Protein AF-A0A970CY95-F1 (afdb_monomer_lite)

Structure (mmCIF, N/CA/C/O backbone):
data_AF-A0A970CY95-F1
#
_entry.id   AF-A0A970CY95-F1
#
loop_
_atom_site.group_PDB
_atom_site.id
_atom_site.type_symbol
_atom_site.label_atom_id
_atom_site.label_alt_id
_atom_site.label_comp_id
_atom_site.label_asym_id
_atom_site.label_entity_id
_atom_site.label_seq_id
_atom_site.pdbx_PDB_ins_code
_atom_site.Cartn_x
_atom_site.Cartn_y
_atom_site.Cartn_z
_atom_site.occupancy
_atom_site.B_iso_or_equiv
_atom_site.auth_seq_id
_atom_site.auth_comp_id
_atom_site.auth_asym_id
_atom_site.auth_atom_id
_atom_site.pdbx_PDB_model_num
ATOM 1 N N . MET A 1 1 ? 14.582 -1.463 -21.306 1.00 61.19 1 MET A N 1
ATOM 2 C CA . MET A 1 1 ? 13.121 -1.605 -21.118 1.00 61.19 1 MET A CA 1
ATOM 3 C C . MET A 1 1 ? 12.525 -0.218 -20.993 1.00 61.19 1 MET A C 1
ATOM 5 O O . MET A 1 1 ? 13.095 0.585 -20.267 1.00 61.19 1 MET A O 1
ATOM 9 N N . VAL A 1 2 ? 11.453 0.083 -21.724 1.00 67.69 2 VAL A N 1
ATOM 10 C CA . VAL A 1 2 ? 10.722 1.348 -21.562 1.00 67.69 2 VAL A CA 1
ATOM 11 C C . VAL A 1 2 ? 9.662 1.119 -20.491 1.00 67.69 2 VAL A C 1
ATOM 13 O O . VAL A 1 2 ? 8.875 0.182 -20.609 1.00 67.69 2 VAL A O 1
ATOM 16 N N . ILE A 1 3 ? 9.691 1.922 -19.430 1.00 70.56 3 ILE A N 1
ATOM 17 C CA . ILE A 1 3 ? 8.704 1.881 -18.350 1.00 70.56 3 ILE A CA 1
ATOM 18 C C . ILE A 1 3 ? 7.823 3.109 -18.522 1.00 70.56 3 ILE A C 1
ATOM 20 O O . ILE A 1 3 ? 8.311 4.235 -18.459 1.00 70.56 3 ILE A O 1
ATOM 24 N N . TYR A 1 4 ? 6.538 2.883 -18.751 1.00 80.00 4 TYR A N 1
ATOM 25 C CA . TYR A 1 4 ? 5.559 3.954 -18.869 1.00 80.00 4 TYR A CA 1
ATOM 26 C C . TYR A 1 4 ? 5.111 4.405 -17.480 1.00 80.00 4 TYR A C 1
ATOM 28 O O . TYR A 1 4 ? 4.740 3.587 -16.631 1.00 80.00 4 TYR A O 1
ATOM 36 N N . ALA A 1 5 ? 5.142 5.717 -17.264 1.00 80.06 5 ALA A N 1
ATOM 37 C CA . ALA A 1 5 ? 4.775 6.342 -16.001 1.00 80.06 5 ALA A CA 1
ATOM 38 C C . ALA A 1 5 ? 3.315 6.055 -15.619 1.00 80.06 5 ALA A C 1
ATOM 40 O O . ALA A 1 5 ? 3.039 5.773 -14.452 1.00 80.06 5 ALA A O 1
ATOM 41 N N . GLU A 1 6 ? 2.393 6.074 -16.590 1.00 82.56 6 GLU A N 1
ATOM 42 C CA . GLU A 1 6 ? 0.974 5.828 -16.333 1.00 82.56 6 GLU A CA 1
ATOM 43 C C . GLU A 1 6 ? 0.694 4.430 -15.763 1.00 82.56 6 GLU A C 1
ATOM 45 O O . GLU A 1 6 ? -0.043 4.308 -14.783 1.00 82.56 6 GLU A O 1
ATOM 50 N N . TYR A 1 7 ? 1.316 3.379 -16.313 1.00 79.44 7 TYR A N 1
ATOM 51 C CA . TYR A 1 7 ? 1.097 2.006 -15.847 1.00 79.44 7 TYR A CA 1
ATOM 52 C C . TYR A 1 7 ? 1.733 1.775 -14.479 1.00 79.44 7 TYR A C 1
ATOM 54 O O . TYR A 1 7 ? 1.094 1.195 -13.605 1.00 79.44 7 TYR A O 1
ATOM 62 N N . LEU A 1 8 ? 2.946 2.297 -14.256 1.00 81.94 8 LEU A N 1
ATOM 63 C CA . LEU A 1 8 ? 3.614 2.187 -12.959 1.00 81.94 8 LEU A CA 1
ATOM 64 C C . LEU A 1 8 ? 2.779 2.834 -11.845 1.00 81.94 8 LEU A C 1
ATOM 66 O O . LEU A 1 8 ? 2.623 2.251 -10.768 1.00 81.94 8 LEU A O 1
ATOM 70 N N . PHE A 1 9 ? 2.228 4.021 -12.109 1.00 85.19 9 PHE A N 1
ATOM 71 C CA . PHE A 1 9 ? 1.353 4.719 -11.174 1.00 85.19 9 PHE A CA 1
ATOM 72 C C . PHE A 1 9 ? 0.079 3.919 -10.891 1.00 85.19 9 PHE A C 1
ATOM 74 O O . PHE A 1 9 ? -0.286 3.742 -9.727 1.00 85.19 9 PHE A O 1
ATOM 81 N N . LEU A 1 10 ? -0.580 3.411 -11.937 1.00 83.81 10 LEU A N 1
ATOM 82 C CA . LEU A 1 10 ? -1.837 2.680 -11.806 1.00 83.81 10 LEU A CA 1
ATOM 83 C C . LEU A 1 10 ? -1.657 1.375 -11.018 1.00 83.81 10 LEU A C 1
ATOM 85 O O . LEU A 1 10 ? -2.421 1.115 -10.093 1.00 83.81 10 LEU A O 1
ATOM 89 N N . GLU A 1 11 ? -0.633 0.578 -11.330 1.00 81.69 11 GLU A N 1
ATOM 90 C CA . GLU A 1 11 ? -0.367 -0.696 -10.650 1.00 81.69 11 GLU A CA 1
ATOM 91 C C . GLU A 1 11 ? -0.064 -0.502 -9.163 1.00 81.69 11 GLU A C 1
ATOM 93 O O . GLU A 1 11 ? -0.642 -1.183 -8.315 1.00 81.69 11 GLU A O 1
ATOM 98 N N . ASN A 1 12 ? 0.804 0.458 -8.827 1.00 87.94 12 ASN A N 1
ATOM 99 C CA . ASN A 1 12 ? 1.149 0.742 -7.433 1.00 87.94 12 ASN A CA 1
ATOM 100 C C . ASN A 1 12 ? -0.003 1.419 -6.681 1.00 87.94 12 ASN A C 1
ATOM 102 O O . ASN A 1 12 ? -0.175 1.187 -5.483 1.00 87.94 12 ASN A O 1
ATOM 106 N N . GLY A 1 13 ? -0.827 2.203 -7.380 1.00 86.25 13 GLY A N 1
ATOM 107 C CA . GLY A 1 13 ? -2.064 2.752 -6.843 1.00 86.25 13 GLY A CA 1
ATOM 108 C C . GLY A 1 13 ? -3.066 1.656 -6.485 1.00 86.25 13 GLY A C 1
ATOM 109 O O . GLY A 1 13 ? -3.534 1.597 -5.349 1.00 86.25 13 GLY A O 1
ATOM 110 N N . VAL A 1 14 ? -3.346 0.736 -7.413 1.00 86.12 14 VAL A N 1
ATOM 111 C CA . VAL A 1 14 ? -4.261 -0.397 -7.194 1.00 86.12 14 VAL A CA 1
ATOM 112 C C . VAL A 1 14 ? -3.733 -1.320 -6.095 1.00 86.12 14 VAL A C 1
ATOM 114 O O . VAL A 1 14 ? -4.468 -1.622 -5.155 1.00 86.12 14 VAL A O 1
ATOM 117 N N . ALA A 1 15 ? -2.452 -1.698 -6.140 1.00 86.69 15 ALA A N 1
ATOM 118 C CA . ALA A 1 15 ? -1.827 -2.505 -5.095 1.00 86.69 15 ALA A CA 1
ATOM 119 C C . ALA A 1 15 ? -1.933 -1.829 -3.720 1.00 86.69 15 ALA A C 1
ATOM 121 O O . ALA A 1 15 ? -2.362 -2.456 -2.750 1.00 86.69 15 ALA A O 1
ATOM 122 N N . GLY A 1 16 ? -1.607 -0.534 -3.642 1.00 89.44 16 GLY A N 1
ATOM 123 C CA . GLY A 1 16 ? -1.721 0.259 -2.421 1.00 89.44 16 GLY A CA 1
ATOM 124 C C . GLY A 1 16 ? -3.152 0.311 -1.886 1.00 89.44 16 GLY A C 1
ATOM 125 O O . GLY A 1 16 ? -3.372 0.097 -0.694 1.00 89.44 16 GLY A O 1
ATOM 126 N N . LEU A 1 17 ? -4.141 0.517 -2.760 1.00 88.94 17 LEU A N 1
ATOM 127 C CA . LEU A 1 17 ? -5.561 0.508 -2.398 1.00 88.94 17 LEU A CA 1
ATOM 128 C C . LEU A 1 17 ? -5.978 -0.835 -1.789 1.00 88.94 17 LEU A C 1
ATOM 130 O O . LEU A 1 17 ? -6.631 -0.867 -0.745 1.00 88.94 17 LEU A O 1
ATOM 134 N N . MET A 1 18 ? -5.572 -1.943 -2.408 1.00 86.50 18 MET A N 1
ATOM 135 C CA . MET A 1 18 ? -5.897 -3.290 -1.938 1.00 86.50 18 MET A CA 1
ATOM 136 C C . MET A 1 18 ? -5.255 -3.586 -0.585 1.00 86.50 18 MET A C 1
ATOM 138 O O . MET A 1 18 ? -5.938 -4.052 0.327 1.00 86.50 18 MET A O 1
ATOM 142 N N . ILE A 1 19 ? -3.975 -3.245 -0.417 1.00 89.88 19 ILE A N 1
ATOM 143 C CA . ILE A 1 19 ? -3.267 -3.404 0.856 1.00 89.88 19 ILE A CA 1
ATOM 144 C C . ILE A 1 19 ? -3.974 -2.606 1.958 1.00 89.88 19 ILE A C 1
ATOM 146 O O . ILE A 1 19 ? -4.198 -3.130 3.051 1.00 89.88 19 ILE A O 1
ATOM 150 N N . LEU A 1 20 ? -4.377 -1.362 1.687 1.00 89.75 20 LEU A N 1
ATOM 151 C CA . LEU A 1 20 ? -5.058 -0.516 2.668 1.00 89.75 20 LEU A CA 1
ATOM 152 C C . LEU A 1 20 ? -6.455 -1.026 3.026 1.00 89.75 20 LEU A C 1
ATOM 154 O O . LEU A 1 20 ? -6.826 -1.012 4.201 1.00 89.75 20 LEU A O 1
ATOM 158 N N . LEU A 1 21 ? -7.220 -1.514 2.048 1.00 87.88 21 LEU A N 1
ATOM 159 C CA . LEU A 1 21 ? -8.526 -2.123 2.296 1.00 87.88 21 LEU A CA 1
ATOM 160 C C . LEU A 1 21 ? -8.424 -3.384 3.157 1.00 87.88 21 LEU A C 1
ATOM 162 O O . LEU A 1 21 ? -9.196 -3.558 4.102 1.00 87.88 21 LEU A O 1
ATOM 166 N N . LEU A 1 22 ? -7.452 -4.243 2.866 1.00 85.81 22 LEU A N 1
ATOM 167 C CA . LEU A 1 22 ? -7.201 -5.452 3.641 1.00 85.81 22 LEU A CA 1
ATOM 168 C C . LEU A 1 22 ? -6.705 -5.122 5.048 1.00 85.81 22 LEU A C 1
ATOM 170 O O . LEU A 1 22 ? -7.202 -5.680 6.023 1.00 85.81 22 LEU A O 1
ATOM 174 N N . THR A 1 23 ? -5.809 -4.142 5.171 1.00 87.75 23 THR A N 1
ATOM 175 C CA . THR A 1 23 ? -5.340 -3.641 6.470 1.00 87.75 23 THR A CA 1
ATOM 176 C C . THR A 1 23 ? -6.507 -3.103 7.298 1.00 87.75 23 THR A C 1
ATOM 178 O O . THR A 1 23 ? -6.637 -3.437 8.475 1.00 87.75 23 THR A O 1
ATOM 181 N N . ARG A 1 24 ? -7.417 -2.337 6.678 1.00 87.50 24 ARG A N 1
ATOM 182 C CA . ARG A 1 24 ? -8.649 -1.856 7.318 1.00 87.50 24 ARG A CA 1
ATOM 183 C C . ARG A 1 24 ? -9.502 -3.014 7.834 1.00 87.50 24 ARG A C 1
ATOM 185 O O . ARG A 1 24 ? -9.984 -2.937 8.961 1.00 87.50 24 ARG A O 1
ATOM 192 N N . ARG A 1 25 ? -9.695 -4.062 7.026 1.00 84.25 25 ARG A N 1
ATOM 193 C CA . ARG A 1 25 ? -10.518 -5.232 7.373 1.00 84.25 25 ARG A CA 1
ATOM 194 C C . ARG A 1 25 ? -9.903 -6.041 8.515 1.00 84.25 25 ARG A C 1
ATOM 196 O O . ARG A 1 25 ? -10.577 -6.265 9.511 1.00 84.25 25 ARG A O 1
ATOM 203 N N . ILE A 1 26 ? -8.625 -6.405 8.409 1.00 84.50 26 ILE A N 1
ATOM 204 C CA . ILE A 1 26 ? -7.909 -7.215 9.410 1.00 84.50 26 ILE A CA 1
ATOM 205 C C . ILE A 1 26 ? -7.803 -6.477 10.747 1.00 84.50 26 ILE A C 1
ATOM 207 O O . ILE A 1 26 ? -7.930 -7.077 11.813 1.00 84.50 26 ILE A O 1
ATOM 211 N N . CYS A 1 27 ? -7.560 -5.167 10.714 1.00 83.19 27 CYS A N 1
ATOM 212 C CA . CYS A 1 27 ? -7.472 -4.390 11.939 1.00 83.19 27 CYS A CA 1
ATOM 213 C C . CYS A 1 27 ? -8.830 -3.923 12.491 1.00 83.19 27 CYS A C 1
ATOM 215 O O . CYS A 1 27 ? -8.886 -3.506 13.647 1.00 83.19 27 CYS A O 1
ATOM 217 N N . GLY A 1 28 ? -9.903 -3.966 11.695 1.00 78.75 28 GLY A N 1
ATOM 218 C CA . GLY A 1 28 ? -11.244 -3.530 12.097 1.00 78.75 28 GLY A CA 1
ATOM 219 C C . GLY A 1 28 ? -11.377 -2.023 12.348 1.00 78.75 28 GLY A C 1
ATOM 220 O O . GLY A 1 28 ? -12.300 -1.593 13.037 1.00 78.75 28 GLY A O 1
ATOM 221 N N . PHE A 1 29 ? -10.459 -1.199 11.834 1.00 79.75 29 PHE A N 1
ATOM 222 C CA . PHE A 1 29 ? -10.452 0.237 12.120 1.00 79.75 29 PHE A CA 1
ATOM 223 C C . PHE A 1 29 ? -11.404 1.024 11.204 1.00 79.75 29 PHE A C 1
ATOM 225 O O . PHE A 1 29 ? -11.447 0.776 9.993 1.00 79.75 29 PHE A O 1
ATOM 232 N N . PRO A 1 30 ? -12.139 2.023 11.732 1.00 75.69 30 PRO A N 1
ATOM 233 C CA . PRO A 1 30 ? -12.974 2.881 10.906 1.00 75.69 30 PRO A CA 1
ATOM 234 C C . PRO A 1 30 ? -12.086 3.788 10.043 1.00 75.69 30 PRO A C 1
ATOM 236 O O . PRO A 1 30 ? -11.319 4.609 10.546 1.00 75.69 30 PRO A O 1
ATOM 239 N N . SER A 1 31 ? -12.199 3.650 8.724 1.00 78.50 31 SER A N 1
ATOM 240 C CA . SER A 1 31 ? -11.582 4.551 7.748 1.00 78.50 31 SER A CA 1
ATOM 241 C C . SER A 1 31 ? -12.619 4.952 6.704 1.00 78.50 31 SER A C 1
ATOM 243 O O . SER A 1 31 ? -13.516 4.175 6.373 1.00 78.50 31 SER A O 1
ATOM 245 N N . SER A 1 32 ? -12.533 6.182 6.211 1.00 84.12 32 SER A N 1
ATOM 246 C CA . SER A 1 32 ? -13.423 6.681 5.168 1.00 84.12 32 SER A CA 1
ATOM 247 C C . SER A 1 32 ? -12.866 6.327 3.786 1.00 84.12 32 SER A C 1
ATOM 249 O O . SER A 1 32 ? -11.658 6.359 3.559 1.00 84.12 3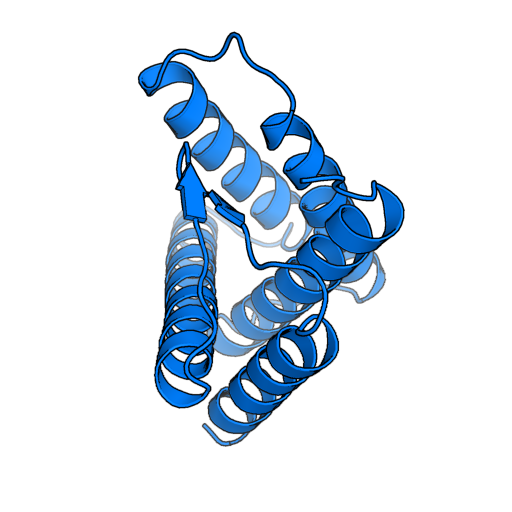2 SER A O 1
ATOM 251 N N . TRP A 1 33 ? -13.753 6.017 2.840 1.00 83.94 33 TRP A N 1
ATOM 252 C CA . TRP A 1 33 ? -13.393 5.778 1.436 1.00 83.94 33 TRP A CA 1
ATOM 253 C C . TRP A 1 33 ? -12.457 6.837 0.821 1.00 83.94 33 TRP A C 1
ATOM 255 O O . TRP A 1 33 ? -11.448 6.435 0.245 1.00 83.94 33 TRP A O 1
ATOM 265 N N . PRO A 1 34 ? -12.675 8.160 0.982 1.00 86.06 34 PRO A N 1
ATOM 266 C CA . PRO A 1 34 ? -11.753 9.158 0.432 1.00 86.06 34 PRO A CA 1
ATOM 267 C C . PRO A 1 34 ? -10.332 9.062 1.003 1.00 86.06 34 PRO A C 1
ATOM 269 O O . PRO A 1 34 ? -9.371 9.309 0.283 1.00 86.06 34 PRO A O 1
ATOM 272 N N . ARG A 1 35 ? -10.163 8.654 2.268 1.00 87.38 35 ARG A N 1
ATOM 273 C CA . ARG A 1 35 ? -8.828 8.470 2.859 1.00 87.38 35 ARG A CA 1
ATOM 274 C C . ARG A 1 35 ? -8.096 7.279 2.255 1.00 87.38 35 ARG A C 1
ATOM 276 O O . ARG A 1 35 ? -6.900 7.371 2.010 1.00 87.38 35 ARG A O 1
ATOM 283 N N . LEU A 1 36 ? -8.812 6.192 1.976 1.00 87.31 36 LEU A N 1
ATOM 284 C CA . LEU A 1 36 ? -8.258 5.026 1.283 1.00 87.31 36 LEU A CA 1
ATOM 285 C C . LEU A 1 36 ? -7.804 5.382 -0.136 1.00 87.31 36 LEU A C 1
ATOM 287 O O . LEU A 1 36 ? -6.709 4.998 -0.537 1.00 87.31 36 LEU A O 1
ATOM 291 N N . VAL A 1 37 ? -8.609 6.165 -0.861 1.00 89.62 37 VAL A N 1
ATOM 292 C CA . VAL A 1 37 ? -8.249 6.649 -2.201 1.00 89.62 37 VAL A CA 1
ATOM 293 C C . VAL A 1 37 ? -7.015 7.550 -2.135 1.00 89.62 37 VAL A C 1
ATOM 295 O O . VAL A 1 37 ? -6.064 7.323 -2.876 1.00 89.62 37 VAL A O 1
ATOM 298 N N . LEU A 1 38 ? -6.956 8.503 -1.201 1.00 90.31 38 LEU A N 1
ATOM 299 C CA . LEU A 1 38 ? -5.764 9.339 -1.010 1.00 90.31 38 LEU A CA 1
ATOM 300 C C . LEU A 1 38 ? -4.516 8.505 -0.688 1.00 90.31 38 LEU A C 1
ATOM 302 O O . LEU A 1 38 ? -3.465 8.724 -1.285 1.00 90.31 38 LEU A O 1
ATOM 306 N N . GLY A 1 39 ? -4.636 7.516 0.201 1.00 88.94 39 GLY A N 1
ATOM 307 C CA . GLY A 1 39 ? -3.548 6.587 0.507 1.00 88.94 39 GLY A CA 1
ATOM 308 C C . GLY A 1 39 ? -3.072 5.816 -0.727 1.00 88.94 39 GLY A C 1
ATOM 309 O O . GLY A 1 39 ? -1.872 5.710 -0.954 1.00 88.94 39 GLY A O 1
ATOM 310 N N . SER A 1 40 ? -3.998 5.350 -1.569 1.00 89.19 40 SER A N 1
ATOM 311 C CA . SER A 1 40 ? -3.658 4.657 -2.817 1.00 89.19 40 SER A CA 1
ATOM 312 C C . SER A 1 40 ? -2.923 5.550 -3.817 1.00 89.19 40 SER A C 1
ATOM 314 O O . SER A 1 40 ? -1.922 5.134 -4.395 1.00 89.19 40 SER A O 1
ATOM 316 N N . VAL A 1 41 ? -3.346 6.809 -3.960 1.00 90.44 41 VAL A N 1
ATOM 317 C CA . VAL A 1 41 ? -2.669 7.788 -4.819 1.00 90.44 41 VAL A CA 1
ATOM 318 C C . VAL A 1 41 ? -1.250 8.041 -4.315 1.00 90.44 41 VAL A C 1
ATOM 320 O O . VAL A 1 41 ? -0.319 8.066 -5.115 1.00 90.44 41 VAL A O 1
ATOM 323 N N . LEU A 1 42 ? -1.055 8.150 -2.997 1.00 91.00 42 LEU A N 1
ATOM 324 C CA . LEU A 1 42 ? 0.280 8.274 -2.409 1.00 91.00 42 LEU A CA 1
ATOM 325 C C . LEU A 1 42 ? 1.153 7.046 -2.692 1.00 91.00 42 LEU A C 1
ATOM 327 O O . LEU A 1 42 ? 2.328 7.213 -3.006 1.00 91.00 42 LEU A O 1
ATOM 331 N N . CYS A 1 43 ? 0.603 5.828 -2.627 1.00 88.31 43 CYS A N 1
ATOM 332 C CA . CYS A 1 43 ? 1.323 4.604 -3.004 1.00 88.31 43 CYS A CA 1
ATOM 333 C C . CYS A 1 43 ? 1.746 4.614 -4.479 1.00 88.31 43 CYS A C 1
ATOM 335 O O . CYS A 1 43 ? 2.891 4.283 -4.782 1.00 88.31 43 CYS A O 1
ATOM 337 N N . GLY A 1 44 ? 0.862 5.054 -5.379 1.00 86.56 44 GLY A N 1
ATOM 338 C CA . GLY A 1 44 ? 1.187 5.243 -6.793 1.00 86.56 44 GLY A CA 1
ATOM 339 C C . GLY A 1 44 ? 2.291 6.282 -7.006 1.00 86.56 44 GLY A C 1
ATOM 340 O O . GLY A 1 44 ? 3.243 6.031 -7.739 1.00 86.56 44 GLY A O 1
ATOM 341 N N . LEU A 1 45 ? 2.214 7.428 -6.319 1.00 88.19 45 LEU A N 1
ATOM 342 C CA . LEU A 1 45 ? 3.231 8.483 -6.400 1.00 88.19 45 LEU A CA 1
ATOM 343 C C . LEU A 1 45 ? 4.588 8.028 -5.847 1.00 88.19 45 LEU A C 1
ATOM 345 O O . LEU A 1 45 ? 5.630 8.364 -6.405 1.00 88.19 45 LEU A O 1
ATOM 349 N N . TYR A 1 46 ? 4.586 7.234 -4.776 1.00 86.19 46 TYR A N 1
ATOM 350 C CA . TYR A 1 46 ? 5.806 6.691 -4.183 1.00 86.19 46 TYR A CA 1
ATOM 351 C C . TYR A 1 46 ? 6.581 5.792 -5.149 1.00 86.19 46 TYR A C 1
ATOM 353 O O . TYR A 1 46 ? 7.808 5.760 -5.094 1.00 86.19 46 TYR A O 1
ATOM 361 N N . ALA A 1 47 ? 5.904 5.115 -6.079 1.00 84.44 47 ALA A N 1
ATOM 362 C CA . ALA A 1 47 ? 6.561 4.270 -7.073 1.00 84.44 47 ALA A CA 1
ATOM 363 C C . ALA A 1 47 ? 7.551 5.043 -7.962 1.00 84.44 47 ALA A C 1
ATOM 365 O O . ALA A 1 47 ? 8.548 4.474 -8.403 1.00 84.44 47 ALA A O 1
ATOM 366 N N . PHE A 1 48 ? 7.351 6.349 -8.167 1.00 83.62 48 PHE A N 1
ATOM 367 C CA . PHE A 1 48 ? 8.278 7.178 -8.943 1.00 83.62 48 PHE A CA 1
ATOM 368 C C . PHE A 1 48 ? 9.640 7.377 -8.270 1.00 83.62 48 PHE A C 1
ATOM 370 O O . PHE A 1 48 ? 10.613 7.681 -8.958 1.00 83.62 48 PHE A O 1
ATOM 377 N N . ILE A 1 49 ? 9.760 7.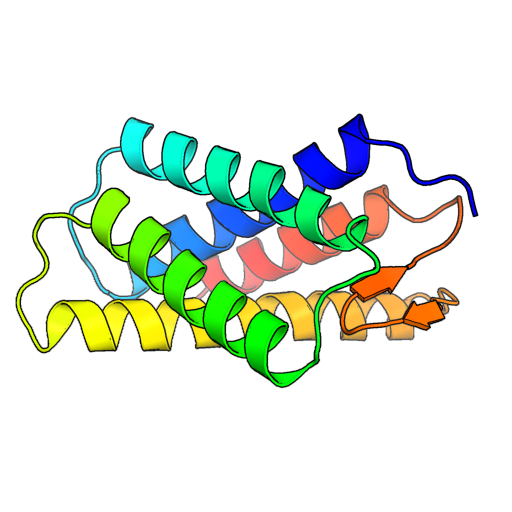129 -6.959 1.00 80.56 49 ILE A N 1
ATOM 378 C CA . ILE A 1 49 ? 11.058 7.127 -6.264 1.00 80.56 49 ILE A CA 1
ATOM 379 C C . ILE A 1 49 ? 11.991 6.043 -6.824 1.00 80.56 49 ILE A C 1
ATOM 381 O O . ILE A 1 49 ? 13.206 6.175 -6.706 1.00 80.56 49 ILE A O 1
ATOM 385 N N . LEU A 1 50 ? 11.465 5.011 -7.499 1.00 72.06 50 LEU A N 1
ATOM 386 C CA . LEU A 1 50 ? 12.282 3.997 -8.175 1.00 72.06 50 LEU A CA 1
ATOM 387 C C . LEU A 1 50 ? 13.180 4.576 -9.276 1.00 72.06 50 LEU A C 1
ATOM 389 O O . LEU A 1 50 ? 14.259 4.036 -9.509 1.00 72.06 50 LEU A O 1
ATOM 393 N N . PHE A 1 51 ? 12.772 5.677 -9.914 1.00 74.19 51 PHE A N 1
ATOM 394 C CA . PHE A 1 51 ? 13.589 6.370 -10.914 1.00 74.19 51 PHE A CA 1
ATOM 395 C C . PHE A 1 51 ? 14.687 7.233 -10.291 1.00 74.19 51 PHE A C 1
ATOM 397 O O . PHE A 1 51 ? 15.525 7.776 -11.009 1.00 74.19 51 PHE A O 1
ATOM 404 N N . TRP A 1 52 ? 14.703 7.378 -8.961 1.00 73.50 52 TRP A N 1
ATOM 405 C CA . TRP A 1 52 ? 15.700 8.198 -8.302 1.00 73.50 52 TRP A CA 1
ATOM 406 C C . TRP A 1 52 ? 16.984 7.410 -8.023 1.00 73.50 52 TRP A C 1
ATOM 408 O O . TRP A 1 52 ? 17.068 6.604 -7.093 1.00 73.50 52 TRP A O 1
ATOM 418 N N . GLU A 1 53 ? 18.009 7.626 -8.851 1.00 59.78 53 GLU A N 1
ATOM 419 C CA . GLU A 1 53 ? 19.193 6.763 -8.871 1.00 59.78 53 GLU A CA 1
ATOM 420 C C . GLU A 1 53 ? 20.200 6.993 -7.724 1.00 59.78 53 GLU A C 1
ATOM 422 O O . GLU A 1 53 ? 21.071 6.144 -7.526 1.00 59.78 53 GLU A O 1
ATOM 427 N N . GLY A 1 54 ? 20.056 8.063 -6.930 1.00 66.25 54 GLY A N 1
ATOM 428 C CA . GLY A 1 54 ? 21.038 8.506 -5.924 1.00 66.25 54 GLY A CA 1
ATOM 429 C C . GLY A 1 54 ? 20.822 8.056 -4.470 1.00 66.25 54 GLY A C 1
ATOM 430 O O . GLY A 1 54 ? 21.577 8.480 -3.594 1.00 66.25 54 GLY A O 1
ATOM 431 N N . LEU A 1 55 ? 19.809 7.236 -4.159 1.00 70.44 55 LEU A N 1
ATOM 432 C CA . LEU A 1 55 ? 19.566 6.809 -2.772 1.00 70.44 55 LEU A CA 1
ATOM 433 C C . LEU A 1 55 ? 20.512 5.681 -2.339 1.00 70.44 55 LEU A C 1
ATOM 435 O O . LEU A 1 55 ? 20.488 4.579 -2.889 1.00 70.44 55 LEU A O 1
ATOM 439 N N . THR A 1 56 ? 21.283 5.926 -1.278 1.00 80.44 56 THR A N 1
ATOM 440 C CA . THR A 1 56 ? 22.006 4.866 -0.563 1.00 80.44 56 THR A CA 1
ATOM 441 C C . THR A 1 56 ? 21.019 3.881 0.069 1.00 80.44 56 THR A C 1
ATOM 443 O O . THR A 1 56 ? 19.889 4.238 0.414 1.00 80.44 56 THR A O 1
ATOM 446 N N . TRP A 1 57 ? 21.429 2.620 0.241 1.00 74.06 57 TRP A N 1
ATOM 447 C CA . TRP A 1 57 ? 20.516 1.556 0.685 1.00 74.06 57 TRP A CA 1
ATOM 448 C C . TRP A 1 57 ? 19.857 1.831 2.051 1.00 74.06 57 TRP A C 1
ATOM 450 O O . TRP A 1 57 ? 18.671 1.556 2.216 1.00 74.06 57 TRP A O 1
ATOM 460 N N . TRP A 1 58 ? 20.589 2.445 2.990 1.00 77.62 58 TRP A N 1
ATOM 461 C CA . TRP A 1 58 ? 20.079 2.861 4.301 1.00 77.62 58 TRP A CA 1
ATOM 462 C C . TRP A 1 58 ? 19.037 3.983 4.199 1.00 77.62 58 TRP A C 1
ATOM 464 O O . TRP A 1 58 ? 18.052 3.998 4.933 1.00 77.62 58 TRP A O 1
ATOM 474 N N . LEU A 1 59 ? 19.229 4.926 3.273 1.00 80.81 59 LEU A N 1
ATOM 475 C CA . LEU A 1 59 ? 18.266 6.002 3.052 1.00 80.81 59 LEU A CA 1
ATOM 476 C C . LEU A 1 59 ? 16.992 5.447 2.410 1.00 80.81 59 LEU A C 1
ATOM 478 O O . LEU A 1 59 ? 15.892 5.803 2.818 1.00 80.81 59 LEU A O 1
ATOM 482 N N . ALA A 1 60 ? 17.128 4.518 1.462 1.00 77.31 60 ALA A N 1
ATOM 483 C CA . ALA A 1 60 ? 15.996 3.855 0.824 1.00 77.31 60 ALA A CA 1
ATOM 484 C C . ALA A 1 60 ? 15.126 3.073 1.821 1.00 77.31 60 ALA A C 1
ATOM 486 O O . ALA A 1 60 ? 13.898 3.121 1.728 1.00 77.31 60 ALA A O 1
ATOM 487 N N . THR A 1 61 ? 15.723 2.377 2.793 1.00 79.12 61 THR A N 1
ATOM 488 C CA . THR A 1 61 ? 14.961 1.672 3.837 1.00 79.12 61 THR A CA 1
ATOM 489 C C . THR A 1 61 ? 14.277 2.634 4.805 1.00 79.12 61 THR A C 1
ATOM 491 O O . THR A 1 61 ? 13.106 2.426 5.127 1.00 79.12 61 THR A O 1
ATOM 494 N N . LEU A 1 62 ? 14.942 3.723 5.204 1.00 83.88 62 LEU A N 1
ATOM 495 C CA . LEU A 1 62 ? 14.325 4.771 6.022 1.00 83.88 62 LEU A CA 1
ATOM 496 C C . LEU A 1 62 ? 13.152 5.448 5.304 1.00 83.88 62 LEU A C 1
ATOM 498 O O . LEU A 1 62 ? 12.085 5.603 5.894 1.00 83.88 62 LEU A O 1
ATOM 502 N N . PHE A 1 63 ? 13.299 5.775 4.018 1.00 82.50 63 PHE A N 1
ATOM 503 C CA . PHE A 1 63 ? 12.215 6.343 3.214 1.00 82.50 63 PHE A CA 1
ATOM 504 C C . PHE A 1 63 ? 11.016 5.397 3.112 1.00 82.50 63 PHE A C 1
ATOM 506 O O . PHE A 1 63 ? 9.882 5.854 3.233 1.00 82.50 63 PHE A O 1
ATOM 513 N N . LYS A 1 64 ? 11.240 4.087 2.939 1.00 83.25 64 LYS A N 1
ATOM 514 C CA . LYS A 1 64 ? 10.161 3.080 2.946 1.00 83.25 64 LYS A CA 1
ATOM 515 C C . LYS A 1 64 ? 9.410 3.064 4.276 1.00 83.25 64 LYS A C 1
ATOM 517 O O . LYS A 1 64 ? 8.180 3.035 4.283 1.00 83.25 64 LYS A O 1
ATOM 522 N N . LEU A 1 65 ? 10.139 3.100 5.392 1.00 85.06 65 LEU A N 1
ATOM 523 C CA . LEU A 1 65 ? 9.548 3.108 6.732 1.00 85.06 65 LEU A CA 1
ATOM 524 C C . LEU A 1 65 ? 8.726 4.375 6.977 1.00 85.06 65 LEU A C 1
ATOM 526 O O . LEU A 1 65 ? 7.552 4.271 7.331 1.00 85.06 65 LEU A O 1
ATOM 530 N N . ILE A 1 66 ? 9.302 5.553 6.722 1.00 87.38 66 ILE A N 1
ATOM 531 C CA . ILE A 1 66 ? 8.624 6.846 6.898 1.00 87.38 66 ILE A CA 1
ATOM 532 C C . ILE A 1 66 ? 7.384 6.926 6.006 1.00 87.38 66 ILE A C 1
ATOM 534 O O . ILE A 1 66 ? 6.321 7.338 6.467 1.00 87.38 66 ILE A O 1
ATOM 538 N N . PHE A 1 67 ? 7.496 6.485 4.752 1.00 87.94 67 PHE A N 1
ATOM 539 C CA . PHE A 1 67 ? 6.378 6.478 3.818 1.00 87.94 67 PHE A CA 1
ATOM 540 C C . PHE A 1 67 ? 5.230 5.585 4.303 1.00 87.94 67 PHE A C 1
ATOM 542 O O . PHE A 1 67 ? 4.086 6.035 4.358 1.00 87.94 67 PHE A O 1
ATOM 549 N N . SER A 1 68 ? 5.524 4.350 4.724 1.00 87.56 68 SER A N 1
ATOM 550 C CA . SER A 1 68 ? 4.494 3.443 5.248 1.00 87.56 68 SER A CA 1
ATOM 551 C C . SER A 1 68 ? 3.794 4.019 6.486 1.00 87.56 68 SER A C 1
ATOM 553 O O . SER A 1 68 ? 2.566 3.979 6.579 1.00 87.56 68 SER A O 1
ATOM 555 N N . ALA A 1 69 ? 4.556 4.633 7.400 1.00 86.19 69 ALA A N 1
ATOM 556 C CA . ALA A 1 69 ? 4.031 5.288 8.591 1.00 86.19 69 ALA A CA 1
ATOM 557 C C . ALA A 1 69 ? 3.122 6.469 8.233 1.00 86.19 69 ALA A C 1
ATOM 559 O O . ALA A 1 69 ? 2.026 6.581 8.785 1.00 86.19 69 ALA A O 1
ATOM 560 N N . ALA A 1 70 ? 3.536 7.304 7.277 1.00 88.81 70 ALA A N 1
ATOM 561 C CA . ALA A 1 70 ? 2.753 8.441 6.808 1.00 88.81 70 ALA A CA 1
ATOM 562 C C . ALA A 1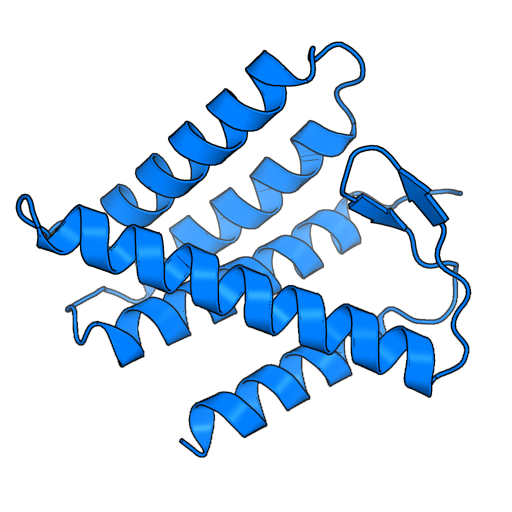 70 ? 1.419 8.002 6.185 1.00 88.81 70 ALA A C 1
ATOM 564 O O . ALA A 1 70 ? 0.372 8.548 6.533 1.00 88.81 70 ALA A O 1
ATOM 565 N N . VAL A 1 71 ? 1.434 6.980 5.320 1.00 89.75 71 VAL A N 1
ATOM 566 C CA . VAL A 1 71 ? 0.215 6.452 4.689 1.00 89.75 71 VAL A CA 1
ATOM 567 C C . VAL A 1 71 ? -0.730 5.858 5.734 1.00 89.75 71 VAL A C 1
ATOM 569 O O . VAL A 1 71 ? -1.918 6.180 5.734 1.00 89.75 71 VAL A O 1
ATOM 572 N N . VAL A 1 72 ? -0.229 5.037 6.663 1.00 87.25 72 VAL A N 1
ATOM 573 C CA . VAL A 1 72 ? -1.061 4.434 7.718 1.00 87.25 72 VAL A CA 1
ATOM 574 C C . VAL A 1 72 ? -1.686 5.505 8.613 1.00 87.25 72 VAL A C 1
ATOM 576 O O . VAL A 1 72 ? -2.880 5.430 8.904 1.00 87.25 72 VAL A O 1
ATOM 579 N N . LEU A 1 73 ? -0.922 6.524 9.011 1.00 86.75 73 LEU A N 1
ATOM 580 C CA . LEU A 1 73 ? -1.423 7.603 9.863 1.00 86.75 73 LEU A CA 1
ATOM 581 C C . LEU A 1 73 ? -2.489 8.453 9.151 1.00 86.75 73 LEU A C 1
ATOM 583 O O . LEU A 1 73 ? -3.495 8.820 9.757 1.00 86.75 73 LEU A O 1
ATOM 587 N N . LEU A 1 74 ? -2.298 8.722 7.856 1.00 86.69 74 LEU A N 1
ATOM 588 C CA . LEU A 1 74 ? -3.246 9.473 7.032 1.00 86.69 74 LEU A CA 1
ATOM 589 C C . LEU A 1 74 ? -4.555 8.699 6.824 1.00 86.69 74 LEU A C 1
ATOM 591 O O . LEU A 1 74 ? -5.648 9.264 6.925 1.00 86.69 74 LEU A O 1
ATOM 595 N N . VAL A 1 75 ? -4.457 7.396 6.550 1.00 86.00 75 VAL A N 1
ATOM 596 C CA . VAL A 1 75 ? -5.615 6.541 6.256 1.00 86.00 75 VAL A CA 1
ATOM 597 C C . VAL A 1 75 ? -6.405 6.198 7.522 1.00 86.00 75 VAL A C 1
ATOM 599 O O . VAL A 1 75 ? -7.641 6.127 7.482 1.00 86.00 75 VAL A O 1
ATOM 602 N N . PHE A 1 76 ? -5.718 6.027 8.654 1.00 85.44 76 PHE A N 1
ATOM 603 C CA . PHE A 1 76 ? -6.288 5.599 9.930 1.00 85.44 76 PHE A CA 1
ATOM 604 C C . PHE A 1 76 ? -5.981 6.601 11.061 1.00 85.44 76 PHE A C 1
ATOM 606 O O . PHE A 1 76 ? -5.210 6.308 11.976 1.00 85.44 76 PHE A O 1
ATOM 613 N N . PRO A 1 77 ? -6.626 7.779 11.075 1.00 76.31 77 PRO A N 1
ATOM 614 C CA . PRO A 1 77 ? -6.311 8.823 12.054 1.00 76.31 77 PRO A CA 1
ATOM 615 C C . PRO A 1 77 ? -6.791 8.513 13.477 1.00 76.31 77 PRO A C 1
ATOM 617 O O . PRO A 1 77 ? -6.360 9.154 14.427 1.00 76.31 77 PRO A O 1
ATOM 620 N N . SER A 1 78 ? -7.681 7.530 13.653 1.00 70.25 78 SER A N 1
ATOM 621 C CA . SER A 1 78 ? -8.201 7.142 14.973 1.00 70.25 78 SER A CA 1
ATOM 622 C C . SER A 1 78 ? -7.259 6.216 15.761 1.00 70.25 78 SER A C 1
ATOM 624 O O . SER A 1 78 ? -7.643 5.702 16.815 1.00 70.25 78 SER A O 1
ATOM 626 N N . LEU A 1 79 ? -6.048 5.954 15.264 1.00 75.69 79 LEU A N 1
ATOM 627 C CA . LEU A 1 79 ? -5.107 5.038 15.904 1.00 75.69 79 LEU A CA 1
ATOM 628 C C . LEU A 1 79 ? -4.347 5.714 17.044 1.00 75.69 79 LEU A C 1
ATOM 630 O O . LEU A 1 79 ? -3.772 6.785 16.883 1.00 75.69 79 LEU A O 1
ATOM 634 N N . ARG A 1 80 ? -4.285 5.042 18.198 1.00 75.06 80 ARG A N 1
ATOM 635 C CA . ARG A 1 80 ? -3.454 5.450 19.339 1.00 75.06 80 ARG A CA 1
ATOM 636 C C . ARG A 1 80 ? -2.386 4.401 19.621 1.00 75.06 80 ARG A C 1
ATOM 638 O O . ARG A 1 80 ? -2.707 3.217 19.740 1.00 75.06 80 ARG A O 1
ATOM 645 N N . GLY A 1 81 ? -1.132 4.840 19.762 1.00 75.69 81 GLY A N 1
ATOM 646 C CA . GLY A 1 81 ? 0.004 4.037 20.233 1.00 75.69 81 GLY A CA 1
ATOM 647 C C . GLY A 1 81 ? 0.103 2.657 19.571 1.00 75.69 81 GLY A C 1
ATOM 648 O O . GLY A 1 81 ? 0.464 2.541 18.402 1.00 75.69 81 GLY A O 1
ATOM 649 N N . LYS A 1 82 ? -0.275 1.607 20.316 1.00 78.75 82 LYS A N 1
ATOM 650 C CA . LYS A 1 82 ? -0.249 0.198 19.875 1.00 78.75 82 LYS A CA 1
ATOM 651 C C . LYS A 1 82 ? -1.072 -0.071 18.605 1.00 78.75 82 LYS A C 1
ATOM 653 O O . LYS A 1 82 ? -0.737 -0.980 17.851 1.00 78.75 82 LYS A O 1
ATOM 658 N N . GLY A 1 83 ? -2.117 0.721 18.341 1.00 81.50 83 GLY A N 1
ATOM 659 C CA . GLY A 1 83 ? -2.923 0.617 17.121 1.00 81.50 83 GLY A CA 1
ATOM 660 C C . GLY A 1 83 ? -2.149 0.982 15.851 1.00 81.50 83 GLY A C 1
ATOM 661 O O . GLY A 1 83 ? -2.321 0.319 14.833 1.00 81.50 83 GLY A O 1
ATOM 662 N N . ILE A 1 84 ? -1.249 1.971 15.930 1.00 84.25 84 ILE A N 1
ATOM 663 C CA . ILE A 1 84 ? -0.393 2.389 14.806 1.00 84.25 84 ILE A CA 1
ATOM 664 C C . ILE A 1 84 ? 0.586 1.269 14.462 1.00 84.25 84 ILE A C 1
ATOM 666 O O . ILE A 1 84 ? 0.688 0.873 13.305 1.00 84.25 84 ILE A O 1
ATOM 670 N N . LEU A 1 85 ? 1.246 0.704 15.478 1.00 85.81 85 LEU A N 1
ATOM 671 C CA . LEU A 1 85 ? 2.174 -0.408 15.282 1.00 85.81 85 LEU A CA 1
ATOM 672 C C . LEU A 1 85 ? 1.465 -1.638 14.702 1.00 85.81 85 LEU A C 1
ATOM 674 O O . LEU A 1 85 ? 1.978 -2.261 13.778 1.00 85.81 85 LEU A O 1
ATOM 678 N N . ARG A 1 86 ? 0.261 -1.961 15.194 1.00 86.25 86 ARG A N 1
ATOM 679 C CA . ARG A 1 86 ? -0.546 -3.066 14.660 1.00 86.25 86 ARG A CA 1
ATOM 680 C C . ARG A 1 86 ? -0.925 -2.836 13.196 1.00 86.25 86 ARG A C 1
ATOM 682 O O . ARG A 1 86 ? -0.778 -3.754 12.396 1.00 86.25 86 ARG A O 1
ATOM 689 N N . ALA A 1 87 ? -1.375 -1.632 12.844 1.00 86.94 87 ALA A N 1
ATOM 690 C CA . ALA A 1 87 ? -1.722 -1.290 11.467 1.00 86.94 87 ALA A CA 1
ATOM 691 C C . ALA A 1 87 ? -0.501 -1.348 10.539 1.00 86.94 87 ALA A C 1
ATOM 693 O O . ALA A 1 87 ? -0.608 -1.887 9.443 1.00 86.94 87 ALA A O 1
ATOM 694 N N . LEU A 1 88 ? 0.666 -0.875 10.990 1.00 89.31 88 LEU A N 1
ATOM 695 C CA . LEU A 1 88 ? 1.917 -0.981 10.234 1.00 89.31 88 LEU A CA 1
ATOM 696 C C . LEU A 1 88 ? 2.337 -2.434 10.012 1.00 89.31 88 LEU A C 1
ATOM 698 O O . LEU A 1 88 ? 2.654 -2.809 8.887 1.00 89.31 88 LEU A O 1
ATOM 702 N N . LEU A 1 89 ? 2.303 -3.266 11.056 1.00 89.25 89 LEU A N 1
ATOM 703 C CA . LEU A 1 89 ? 2.640 -4.687 10.938 1.00 89.25 89 LEU A CA 1
ATOM 704 C C . LEU A 1 89 ? 1.719 -5.402 9.946 1.00 89.25 89 LEU A C 1
ATOM 706 O O . LEU A 1 89 ? 2.198 -6.127 9.080 1.00 89.25 89 LEU A O 1
ATOM 710 N N . VAL A 1 90 ? 0.408 -5.163 10.032 1.00 89.38 90 VAL A N 1
ATOM 711 C CA . VAL A 1 90 ? -0.564 -5.746 9.096 1.00 89.38 90 VAL A CA 1
ATOM 712 C C . VAL A 1 90 ? -0.351 -5.214 7.680 1.00 89.38 90 VAL A C 1
ATOM 714 O O . VAL A 1 90 ? -0.350 -6.005 6.743 1.00 89.38 90 VAL A O 1
ATOM 717 N N . PHE A 1 91 ? -0.100 -3.915 7.511 1.00 90.31 91 PHE A N 1
ATOM 718 C CA . PHE A 1 91 ? 0.206 -3.321 6.210 1.00 90.31 91 PHE A CA 1
ATOM 719 C C . PHE A 1 91 ? 1.413 -3.999 5.548 1.00 90.31 91 PHE A C 1
ATOM 721 O O . PHE A 1 91 ? 1.347 -4.377 4.377 1.00 90.31 91 PHE A O 1
ATOM 728 N N . TYR A 1 92 ? 2.496 -4.220 6.300 1.00 89.56 92 TYR A N 1
ATOM 729 C CA . TYR A 1 92 ? 3.676 -4.928 5.802 1.00 89.56 92 TYR A CA 1
ATOM 730 C C . TYR A 1 92 ? 3.407 -6.408 5.515 1.00 89.56 92 TYR A C 1
ATOM 732 O O . TYR A 1 92 ? 3.845 -6.899 4.477 1.00 89.56 92 TYR A O 1
ATOM 740 N N . LEU A 1 93 ? 2.661 -7.112 6.373 1.00 89.44 93 LEU A N 1
ATOM 741 C CA . LEU A 1 93 ? 2.293 -8.514 6.144 1.00 89.44 93 LEU A CA 1
ATOM 742 C C . LEU A 1 93 ? 1.451 -8.686 4.877 1.00 89.44 93 LEU A C 1
ATOM 744 O O . LEU A 1 93 ? 1.733 -9.565 4.068 1.00 89.44 93 LEU A O 1
ATOM 748 N N . VAL A 1 94 ? 0.455 -7.823 4.670 1.00 88.06 94 VAL A N 1
ATOM 749 C CA . VAL A 1 94 ? -0.384 -7.844 3.466 1.00 88.06 94 VAL A CA 1
ATOM 750 C C . VAL A 1 94 ? 0.432 -7.468 2.231 1.00 88.06 94 VAL A C 1
ATOM 752 O O . VAL A 1 94 ? 0.295 -8.115 1.196 1.00 88.06 94 VAL A O 1
ATOM 755 N N . SER A 1 95 ? 1.319 -6.473 2.334 1.00 87.44 95 SER A N 1
ATOM 756 C CA . SER A 1 95 ? 2.240 -6.110 1.247 1.00 87.44 95 SER A CA 1
ATOM 757 C C . SER A 1 95 ? 3.139 -7.284 0.859 1.00 87.44 95 SER A C 1
ATOM 759 O O . SER A 1 95 ? 3.326 -7.557 -0.325 1.00 87.44 95 SER A O 1
ATOM 761 N N . PHE A 1 96 ? 3.666 -8.009 1.849 1.00 87.44 96 PHE A N 1
ATOM 762 C CA . PHE A 1 96 ? 4.504 -9.182 1.627 1.00 87.44 96 PHE A CA 1
ATOM 763 C C . PHE A 1 96 ? 3.711 -10.338 1.010 1.00 87.44 96 PHE A C 1
ATOM 765 O O . PHE A 1 96 ? 4.180 -10.950 0.055 1.00 87.44 96 PHE A O 1
ATOM 772 N N . ALA A 1 97 ? 2.491 -10.595 1.491 1.00 86.06 97 ALA A N 1
ATOM 773 C CA . ALA A 1 97 ? 1.605 -11.608 0.922 1.00 86.06 97 ALA A CA 1
ATOM 774 C C . ALA A 1 97 ? 1.245 -11.292 -0.539 1.00 86.06 97 ALA A C 1
ATOM 776 O O . ALA A 1 97 ? 1.408 -12.145 -1.406 1.00 86.06 97 ALA A O 1
ATOM 777 N N . MET A 1 98 ? 0.831 -10.055 -0.832 1.00 81.69 98 MET A N 1
ATOM 778 C CA . MET A 1 98 ? 0.533 -9.589 -2.192 1.00 81.69 98 MET A CA 1
ATOM 779 C C . MET A 1 98 ? 1.756 -9.709 -3.107 1.00 81.69 98 MET A C 1
ATOM 781 O O . MET A 1 98 ? 1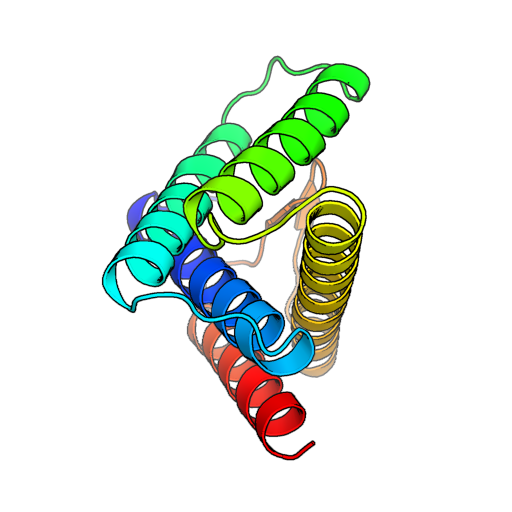.659 -10.284 -4.188 1.00 81.69 98 MET A O 1
ATOM 785 N N . GLY A 1 99 ? 2.921 -9.226 -2.664 1.00 81.88 99 GLY A N 1
ATOM 786 C CA . GLY A 1 99 ? 4.167 -9.345 -3.421 1.00 81.88 99 GLY A CA 1
ATOM 787 C C . GLY A 1 99 ? 4.558 -10.803 -3.679 1.00 81.88 99 GLY A C 1
ATOM 788 O O . GLY A 1 99 ? 4.922 -11.152 -4.799 1.00 81.88 99 GLY A O 1
ATOM 789 N N . GLY A 1 100 ? 4.411 -11.671 -2.675 1.00 81.25 100 GLY A N 1
ATOM 790 C CA . GLY A 1 100 ? 4.641 -13.109 -2.795 1.00 81.25 100 GLY A CA 1
ATOM 791 C C . GLY A 1 100 ? 3.704 -13.777 -3.801 1.00 81.25 100 GLY A C 1
ATOM 792 O O . GLY A 1 100 ? 4.172 -14.550 -4.632 1.00 81.25 100 GLY A O 1
ATOM 793 N N . ILE A 1 101 ? 2.409 -13.441 -3.790 1.00 80.38 101 ILE A N 1
ATOM 794 C CA . ILE A 1 101 ? 1.427 -13.957 -4.759 1.00 80.38 101 ILE A CA 1
ATOM 795 C C . ILE A 1 101 ? 1.771 -13.495 -6.177 1.00 80.38 101 ILE A C 1
ATOM 797 O O . ILE A 1 101 ? 1.739 -14.303 -7.103 1.00 80.38 101 ILE A O 1
ATOM 801 N N . VAL A 1 102 ? 2.155 -12.227 -6.356 1.00 77.56 102 VAL A N 1
ATOM 802 C CA . VAL A 1 102 ? 2.595 -11.716 -7.661 1.00 77.56 102 VAL A CA 1
ATOM 803 C C . VAL A 1 102 ? 3.823 -12.488 -8.143 1.00 77.56 102 VAL A C 1
ATOM 805 O O . VAL A 1 102 ? 3.798 -13.021 -9.249 1.00 77.56 102 VAL A O 1
ATOM 808 N N . ILE A 1 103 ? 4.855 -12.648 -7.312 1.00 76.38 103 ILE A N 1
ATOM 809 C CA . ILE A 1 103 ? 6.058 -13.418 -7.669 1.00 76.38 103 ILE A CA 1
ATOM 810 C C . ILE A 1 103 ? 5.701 -14.874 -8.004 1.00 76.38 103 ILE A C 1
ATOM 812 O O . ILE A 1 103 ? 6.121 -15.380 -9.044 1.00 76.38 103 ILE A O 1
ATOM 816 N N . ALA A 1 104 ? 4.887 -15.535 -7.178 1.00 77.94 104 ALA A N 1
ATOM 817 C CA . ALA A 1 104 ? 4.444 -16.909 -7.408 1.00 77.94 104 ALA A CA 1
ATOM 818 C C . ALA A 1 104 ? 3.673 -17.050 -8.729 1.00 77.94 104 ALA A C 1
ATOM 820 O O . ALA A 1 104 ? 3.919 -17.984 -9.492 1.00 77.94 104 ALA A O 1
ATOM 821 N N . SER A 1 105 ? 2.793 -16.094 -9.044 1.00 69.25 105 SER A N 1
ATOM 822 C CA . SER A 1 105 ? 2.067 -16.073 -10.315 1.00 69.25 105 SER A CA 1
ATOM 823 C C . SER A 1 105 ? 3.018 -15.931 -11.509 1.00 69.25 105 SER A C 1
ATOM 825 O O . SER A 1 105 ? 2.870 -16.642 -12.499 1.00 69.25 105 SER A O 1
ATOM 827 N N . LEU A 1 106 ? 4.054 -15.092 -11.408 1.00 73.25 106 LEU A N 1
ATOM 828 C CA . LEU A 1 106 ? 5.036 -14.907 -12.481 1.00 73.25 106 LEU A CA 1
ATOM 829 C C . LEU A 1 106 ? 5.840 -16.180 -12.755 1.00 73.25 106 LEU A C 1
ATOM 831 O O . LEU A 1 106 ? 6.049 -16.516 -13.923 1.00 73.25 106 LEU A O 1
ATOM 835 N N . TYR A 1 107 ? 6.228 -16.903 -11.698 1.00 76.19 107 TYR A N 1
ATOM 836 C CA . TYR A 1 107 ? 6.860 -18.219 -11.816 1.00 76.19 107 TYR A CA 1
ATOM 837 C C . TYR A 1 107 ? 5.929 -19.237 -12.476 1.00 76.19 107 TYR A C 1
ATOM 839 O O . TYR A 1 107 ? 6.342 -19.931 -13.403 1.00 76.19 107 TYR A O 1
ATOM 847 N N . PHE A 1 108 ? 4.662 -19.293 -12.057 1.00 74.56 108 PHE A N 1
ATOM 848 C CA . PHE A 1 108 ? 3.679 -20.215 -12.630 1.00 74.56 108 PHE A CA 1
ATOM 849 C C . PHE A 1 108 ? 3.444 -19.962 -14.128 1.00 74.56 108 PHE A C 1
ATOM 851 O O . PHE A 1 108 ? 3.282 -20.895 -14.910 1.00 74.56 108 PHE A O 1
ATOM 858 N N . PHE A 1 109 ? 3.480 -18.697 -14.548 1.00 69.69 109 PHE A N 1
ATOM 859 C CA . PHE A 1 109 ? 3.275 -18.287 -15.937 1.00 69.69 109 PHE A CA 1
ATOM 860 C C . PHE A 1 109 ? 4.568 -18.168 -16.768 1.00 69.69 109 PHE A C 1
ATOM 862 O O . PHE A 1 109 ? 4.521 -17.561 -17.844 1.00 69.69 109 PHE A O 1
ATOM 869 N N . ASN A 1 110 ? 5.708 -18.705 -16.299 1.00 64.38 110 ASN A N 1
ATOM 870 C CA . ASN A 1 110 ? 7.013 -18.673 -16.987 1.00 64.38 110 ASN A CA 1
ATOM 871 C C . ASN A 1 110 ? 7.393 -17.278 -17.532 1.00 64.38 110 ASN A C 1
ATOM 873 O O . ASN A 1 110 ? 7.929 -17.129 -18.629 1.00 64.38 110 ASN A O 1
ATOM 877 N N . SER A 1 111 ? 7.064 -16.222 -16.785 1.00 61.75 111 SER A N 1
ATOM 878 C CA . SER A 1 111 ? 7.338 -14.847 -17.205 1.00 61.75 111 SER A CA 1
ATOM 879 C C . SER A 1 111 ? 8.708 -14.410 -16.688 1.00 61.75 111 SER A C 1
ATOM 881 O O . SER A 1 111 ? 8.920 -14.313 -15.482 1.00 61.75 111 SER A O 1
ATOM 883 N N . THR A 1 112 ? 9.647 -14.131 -17.595 1.00 58.16 112 THR A N 1
ATOM 884 C CA . THR A 1 112 ? 10.986 -13.643 -17.240 1.00 58.16 112 THR A CA 1
ATOM 885 C C . THR A 1 112 ? 10.908 -12.199 -16.743 1.00 58.16 112 THR A C 1
ATOM 887 O O . THR A 1 112 ? 10.547 -11.296 -17.503 1.00 58.16 112 THR A O 1
ATOM 890 N N . GLY A 1 113 ? 11.243 -11.981 -15.471 1.00 58.44 113 GLY A N 1
ATOM 891 C CA . GLY A 1 113 ? 11.372 -10.659 -14.862 1.00 58.44 113 GLY A CA 1
ATOM 892 C C . GLY A 1 113 ? 12.809 -10.396 -14.416 1.00 58.44 113 GLY A C 1
ATOM 893 O O . GLY A 1 113 ? 13.492 -11.304 -13.951 1.00 58.44 113 GLY A O 1
ATOM 894 N N . ILE A 1 114 ? 13.271 -9.156 -14.557 1.00 58.06 114 ILE A N 1
ATOM 895 C CA . ILE A 1 114 ? 14.570 -8.703 -14.053 1.00 58.06 114 ILE A CA 1
ATOM 896 C C . ILE A 1 114 ? 14.331 -8.019 -12.708 1.00 58.06 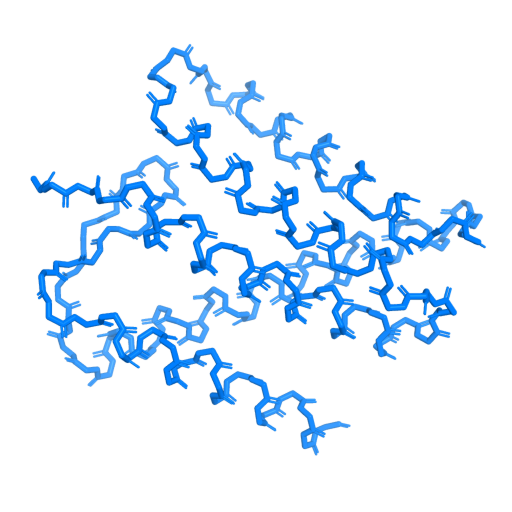114 ILE A C 1
ATOM 898 O O . ILE A 1 114 ? 13.512 -7.110 -12.604 1.00 58.06 114 ILE A O 1
ATOM 902 N N . THR A 1 115 ? 15.048 -8.426 -11.664 1.00 56.69 115 THR A N 1
ATOM 903 C CA . THR A 1 115 ? 15.012 -7.755 -10.358 1.00 56.69 115 THR A CA 1
ATOM 904 C C . THR A 1 115 ? 16.128 -6.726 -10.259 1.00 56.69 115 THR A C 1
ATOM 906 O O . THR A 1 115 ? 17.298 -7.091 -10.352 1.00 56.69 115 THR A O 1
ATOM 909 N N . ALA A 1 116 ? 15.800 -5.458 -10.004 1.00 52.66 116 ALA A N 1
ATOM 910 C CA . ALA A 1 116 ? 16.799 -4.436 -9.688 1.00 52.66 116 ALA A CA 1
ATOM 911 C C . ALA A 1 116 ? 16.309 -3.513 -8.561 1.00 52.66 116 ALA A C 1
ATOM 913 O O . ALA A 1 116 ? 15.165 -3.067 -8.558 1.00 52.66 116 ALA A O 1
ATOM 914 N N . ARG A 1 117 ? 17.182 -3.238 -7.576 1.00 52.84 117 ARG A N 1
ATOM 915 C CA . ARG A 1 117 ? 16.940 -2.323 -6.433 1.00 52.84 117 ARG A CA 1
ATOM 916 C C . ARG A 1 117 ? 15.651 -2.601 -5.628 1.00 52.84 117 ARG A C 1
ATOM 918 O O . ARG A 1 117 ? 15.062 -1.697 -5.039 1.00 52.84 117 ARG A O 1
ATOM 925 N N . GLY A 1 118 ? 15.224 -3.864 -5.567 1.00 52.69 118 GLY A N 1
ATOM 926 C CA . GLY A 1 118 ? 14.002 -4.276 -4.865 1.00 52.69 118 GLY A CA 1
ATOM 927 C C . GLY A 1 118 ? 12.703 -4.027 -5.639 1.00 52.69 118 GLY A C 1
ATOM 928 O O . GLY A 1 118 ? 11.635 -4.168 -5.051 1.00 52.69 118 GLY A O 1
ATOM 929 N N . ALA A 1 119 ? 12.788 -3.679 -6.927 1.00 55.47 119 ALA A N 1
ATOM 930 C CA . ALA A 1 119 ? 11.674 -3.675 -7.867 1.00 55.47 119 ALA A CA 1
ATOM 931 C C . ALA A 1 119 ? 11.787 -4.867 -8.832 1.00 55.47 119 ALA A C 1
ATOM 933 O O . ALA A 1 119 ? 12.882 -5.222 -9.285 1.00 55.47 119 ALA A O 1
ATOM 934 N N . PHE A 1 120 ? 10.646 -5.490 -9.122 1.00 62.22 120 PHE A N 1
ATOM 935 C CA . PHE A 1 120 ? 10.513 -6.561 -10.106 1.00 62.22 120 PHE A CA 1
ATOM 936 C C . PHE A 1 120 ? 10.058 -5.948 -11.432 1.00 62.22 120 PHE A C 1
ATOM 938 O O . PHE A 1 120 ? 8.939 -5.455 -11.533 1.00 62.22 120 PHE A O 1
ATOM 945 N N . TYR A 1 121 ? 10.925 -5.972 -12.441 1.00 62.69 121 TYR A N 1
ATOM 946 C CA . TYR A 1 121 ? 10.626 -5.470 -13.777 1.00 62.69 121 TYR A CA 1
ATOM 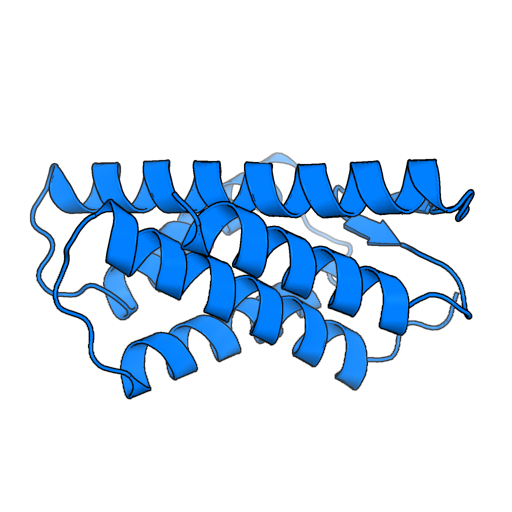947 C C . TYR A 1 121 ? 10.194 -6.629 -14.668 1.00 62.69 121 TYR A C 1
ATOM 949 O O . TYR A 1 121 ? 10.977 -7.540 -14.934 1.00 62.69 121 TYR A O 1
ATOM 957 N N . ILE A 1 122 ? 8.948 -6.609 -15.130 1.00 62.78 122 ILE A N 1
ATOM 958 C CA . ILE A 1 122 ? 8.373 -7.650 -15.991 1.00 62.78 122 ILE A CA 1
ATOM 959 C C . ILE A 1 122 ? 8.247 -7.075 -17.406 1.00 62.78 122 ILE A C 1
ATOM 961 O O . ILE A 1 122 ? 7.873 -5.917 -17.577 1.00 62.78 122 ILE A O 1
ATOM 965 N N . GLY A 1 123 ? 8.630 -7.858 -18.419 1.00 57.97 123 GLY A N 1
ATOM 966 C CA . GLY A 1 123 ? 8.633 -7.439 -19.825 1.00 57.97 123 GLY A CA 1
ATOM 967 C C . GLY A 1 123 ? 7.245 -7.193 -20.451 1.00 57.97 123 GLY A C 1
ATOM 968 O O . GLY A 1 123 ? 6.206 -7.252 -19.800 1.00 57.97 123 GLY A O 1
ATOM 969 N N . GLN A 1 124 ? 7.253 -6.958 -21.767 1.00 46.91 124 GLN A N 1
ATOM 970 C CA . GLN A 1 124 ? 6.205 -6.323 -22.589 1.00 46.91 124 GLN A CA 1
ATOM 971 C C . GLN A 1 124 ? 4.855 -7.058 -22.783 1.00 46.91 124 GLN A C 1
ATOM 973 O O . GLN A 1 124 ? 4.077 -6.619 -23.621 1.00 46.91 124 GLN A O 1
ATOM 978 N N . ILE A 1 125 ? 4.508 -8.132 -22.060 1.00 49.31 125 ILE A N 1
ATOM 979 C CA . ILE A 1 125 ? 3.258 -8.889 -22.349 1.00 49.31 125 ILE A CA 1
ATOM 980 C C . ILE A 1 125 ? 2.383 -9.228 -21.124 1.00 49.31 125 ILE A C 1
ATOM 982 O O . ILE A 1 125 ? 1.325 -9.836 -21.272 1.00 49.31 125 ILE A O 1
ATOM 986 N N . THR A 1 126 ? 2.696 -8.784 -19.904 1.00 59.25 126 THR A N 1
ATOM 987 C CA . THR A 1 126 ? 2.069 -9.431 -18.730 1.00 59.25 126 THR A CA 1
ATOM 988 C C . THR A 1 126 ? 1.396 -8.494 -17.718 1.00 59.25 126 THR A C 1
ATOM 990 O O . THR A 1 126 ? 1.140 -8.893 -16.586 1.00 59.25 126 THR A O 1
ATOM 993 N N . TYR A 1 127 ? 0.989 -7.288 -18.125 1.00 57.94 127 TYR A N 1
ATOM 994 C CA . TYR A 1 127 ? 0.210 -6.371 -17.269 1.00 57.94 127 TYR A CA 1
ATOM 995 C C . TYR A 1 127 ? -1.127 -6.986 -16.809 1.00 57.94 127 TYR A C 1
ATOM 997 O O . TYR A 1 127 ? -1.495 -6.920 -15.638 1.00 57.94 127 TYR A O 1
ATOM 1005 N N . ILE A 1 128 ? -1.813 -7.710 -17.704 1.00 58.34 128 ILE A N 1
ATOM 1006 C CA . ILE A 1 128 ? -3.058 -8.430 -17.389 1.00 58.34 128 ILE A CA 1
ATOM 1007 C C . ILE A 1 128 ? -2.854 -9.539 -16.351 1.00 58.34 128 ILE A C 1
ATOM 1009 O O . ILE A 1 128 ? -3.750 -9.767 -15.540 1.00 58.34 128 ILE A O 1
ATOM 1013 N N . ARG A 1 129 ? -1.697 -10.224 -16.323 1.00 59.00 129 ARG A N 1
ATOM 1014 C CA . ARG A 1 129 ? -1.489 -11.300 -15.335 1.00 59.00 129 ARG A CA 1
ATOM 1015 C C . ARG A 1 129 ? -1.059 -10.773 -13.972 1.00 59.00 129 ARG A C 1
ATOM 1017 O O . ARG A 1 129 ? -1.391 -11.404 -12.978 1.00 59.00 129 ARG A O 1
ATOM 1024 N N . VAL A 1 130 ? -0.414 -9.606 -13.906 1.00 63.72 130 VAL A N 1
ATOM 1025 C CA . VAL A 1 130 ? -0.205 -8.895 -12.634 1.00 63.72 130 VAL A CA 1
ATOM 1026 C C . VAL A 1 130 ? -1.553 -8.463 -12.056 1.00 63.72 130 VAL A C 1
ATOM 1028 O O . VAL A 1 130 ? -1.828 -8.721 -10.886 1.00 63.72 130 VAL A O 1
ATOM 1031 N N . PHE A 1 131 ? -2.442 -7.918 -12.891 1.00 65.69 131 PHE A N 1
ATOM 1032 C CA . PHE A 1 131 ? -3.799 -7.554 -12.477 1.00 65.69 131 PHE A CA 1
ATOM 1033 C C . PHE A 1 131 ? -4.642 -8.775 -12.066 1.00 65.69 131 PHE A C 1
ATOM 1035 O O . PHE A 1 131 ? -5.338 -8.725 -11.054 1.00 65.69 131 PHE A O 1
ATOM 1042 N N . LEU A 1 132 ? -4.539 -9.899 -12.787 1.00 64.94 132 LEU A N 1
ATOM 1043 C CA . LEU A 1 132 ? -5.147 -11.177 -12.384 1.00 64.94 132 LEU A CA 1
ATOM 1044 C C . LEU A 1 132 ? -4.552 -11.701 -11.075 1.00 64.94 132 LEU A C 1
ATOM 1046 O O . LEU A 1 132 ? -5.299 -12.179 -10.232 1.00 64.94 132 LEU A O 1
ATOM 1050 N N . GLY A 1 133 ? -3.239 -11.589 -10.871 1.00 61.72 133 GLY A N 1
ATOM 1051 C CA . GLY A 1 133 ? -2.578 -11.958 -9.620 1.00 61.72 133 GLY A CA 1
ATOM 1052 C C . GLY A 1 133 ? -3.085 -11.128 -8.442 1.00 61.72 133 GLY A C 1
ATOM 1053 O O . GLY A 1 133 ? -3.394 -11.681 -7.390 1.00 61.72 133 GLY A O 1
ATOM 1054 N N . MET A 1 134 ? -3.268 -9.820 -8.639 1.00 67.00 134 MET A N 1
ATOM 1055 C CA . MET A 1 134 ? -3.905 -8.943 -7.654 1.00 67.00 134 MET A CA 1
ATOM 1056 C C . MET A 1 134 ? -5.369 -9.330 -7.410 1.00 67.00 134 MET A C 1
ATOM 1058 O O . MET A 1 134 ? -5.789 -9.421 -6.260 1.00 67.00 134 MET A O 1
ATOM 1062 N N . ALA A 1 135 ? -6.144 -9.619 -8.459 1.00 69.44 135 ALA A N 1
ATOM 1063 C CA . ALA A 1 135 ? -7.537 -10.052 -8.335 1.00 69.44 135 ALA A CA 1
ATOM 1064 C C . ALA A 1 135 ? -7.675 -11.408 -7.614 1.00 69.44 135 ALA A C 1
ATOM 1066 O O . ALA A 1 135 ? -8.571 -11.580 -6.790 1.00 69.44 135 ALA A O 1
ATOM 1067 N N . LEU A 1 136 ? -6.765 -12.352 -7.863 1.00 68.19 136 LEU A N 1
ATOM 1068 C CA . LEU A 1 136 ? -6.691 -13.627 -7.149 1.00 68.19 136 LEU A CA 1
ATOM 1069 C C . LEU A 1 136 ? -6.271 -13.424 -5.693 1.00 68.19 136 LEU A C 1
ATOM 1071 O O . LEU A 1 136 ? -6.877 -14.013 -4.803 1.00 68.19 136 LEU A O 1
ATOM 1075 N N . ALA A 1 137 ? -5.292 -12.552 -5.430 1.00 65.00 137 ALA A N 1
ATOM 1076 C CA . ALA A 1 137 ? -4.909 -12.185 -4.070 1.00 65.00 137 ALA A CA 1
ATOM 1077 C C . ALA A 1 137 ? -6.089 -11.567 -3.309 1.00 65.00 137 ALA A C 1
ATOM 1079 O O . ALA A 1 137 ? -6.340 -11.926 -2.161 1.00 65.00 137 ALA A O 1
ATOM 1080 N N . TRP A 1 138 ? -6.872 -10.709 -3.967 1.00 66.50 138 TRP A N 1
ATOM 1081 C CA . TRP A 1 138 ? -8.117 -10.191 -3.409 1.00 66.50 138 TRP A CA 1
ATOM 1082 C C . TRP A 1 138 ? -9.111 -11.299 -3.098 1.00 66.50 138 TRP A C 1
ATOM 1084 O O . TRP A 1 138 ? -9.627 -11.340 -1.991 1.00 66.50 138 TRP A O 1
ATOM 1094 N N . GLY A 1 139 ? -9.370 -12.195 -4.053 1.00 65.00 139 GLY A N 1
ATOM 1095 C CA . GLY A 1 139 ? -10.315 -13.296 -3.885 1.00 65.00 139 GLY A CA 1
ATOM 1096 C C . GLY A 1 139 ? -9.933 -14.217 -2.728 1.00 65.00 139 GLY A C 1
ATOM 1097 O O . GLY A 1 139 ? -10.758 -14.478 -1.858 1.00 65.00 139 GLY A O 1
ATOM 1098 N N . CYS A 1 140 ? -8.668 -14.637 -2.665 1.00 62.84 140 CYS A N 1
ATOM 1099 C CA . CYS A 1 140 ? -8.158 -15.497 -1.599 1.00 62.84 140 CYS A CA 1
ATOM 1100 C C . CYS A 1 140 ? -8.240 -14.836 -0.221 1.00 62.84 140 CYS A C 1
ATOM 1102 O O . CYS A 1 140 ? -8.592 -15.498 0.750 1.00 62.84 140 CYS A O 1
ATOM 1104 N N . ILE A 1 141 ? -7.936 -13.538 -0.123 1.00 62.41 141 ILE A N 1
ATOM 1105 C CA . ILE A 1 141 ? -7.971 -12.829 1.161 1.00 62.41 141 ILE A CA 1
ATOM 1106 C C . ILE A 1 141 ? -9.407 -12.420 1.532 1.00 62.41 141 ILE A C 1
ATOM 1108 O O . ILE A 1 141 ? -9.726 -12.316 2.709 1.00 62.41 141 ILE A O 1
ATOM 1112 N N . TYR A 1 142 ? -10.301 -12.213 0.559 1.00 57.75 142 TYR A N 1
ATOM 1113 C CA . TYR A 1 142 ? -11.718 -11.935 0.812 1.00 57.75 142 TYR A CA 1
ATOM 1114 C C . TYR A 1 142 ? -12.488 -13.181 1.279 1.00 57.75 142 TYR A C 1
ATOM 1116 O O . TYR A 1 142 ? -13.476 -13.030 2.000 1.00 57.75 142 TYR A O 1
ATOM 1124 N N . ALA A 1 143 ? -12.049 -14.373 0.855 1.00 54.31 143 ALA A N 1
ATOM 1125 C CA . ALA A 1 143 ? -12.621 -15.670 1.224 1.00 54.31 143 ALA A CA 1
ATOM 1126 C C . ALA A 1 143 ? -12.240 -16.150 2.641 1.00 54.31 143 ALA A C 1
ATOM 1128 O O . ALA A 1 143 ? -12.872 -17.082 3.139 1.00 54.31 143 ALA A O 1
ATOM 1129 N N . PHE A 1 144 ? -11.245 -15.519 3.277 1.00 46.44 144 PHE A N 1
ATOM 1130 C CA . PHE A 1 144 ? -10.900 -15.676 4.697 1.00 46.44 144 PHE A CA 1
ATOM 1131 C C . PHE A 1 144 ? -11.573 -14.591 5.560 1.00 46.44 144 PHE A C 1
ATOM 1133 O O . PHE A 1 144 ? -11.875 -14.901 6.733 1.00 46.44 144 PHE A O 1
#

Secondary structure (DSSP, 8-state):
----HHHHHHHHHHHHHHHHHHHHHHHT----HHHHHHHHHHHHHHGGGGG-TT--HHHHHHHHHHHHHHHHHHH-TT--THHHHHHHHHHHHHHHHHHHHHHHHHHHTT--EEEETTEEEE-TT-HHHHHHHHHHHHHHHH--

Foldseek 3Di:
DDDDLVLLLVLQLLLQLLLLVLLCVVLVADFDPVLSNVLSNLSSVVSCCVVVPPDDPVRVVVCVVVSLLVSLCSGHVVDDDVSSVSSSVSSVVLSVLLVVLLVVLCVVVVFDWDDDPNDTHTDDPCSVSNVVSNVVSSVVSVVD

Sequence (144 aa):
MVIYAEYLFLENGVAGLMILLLTRRICGFPSSWPRLVLGSVLCGLYAFILFWEGLTWWLATLFKLIFSAAVVLLVFPSLRGKGILRALLVFYLVSFAMGGIVIASLYFFNSTGITARGAFYIGQITYIRVFLGMALAWGCIYAF

Radius of gyration: 15.35 Å; chains: 1; bounding box: 35×30×43 Å

pLDDT: mean 76.92, std 11.7, range [46.44, 91.0]